Protein AF-A0A5S9M910-F1 (afdb_monomer_lite)

Organism: Bacillus safensis (NCBI:txid561879)

InterPro domains:
  IPR003740 Uncharacterised membrane protein YitT [PF02588] (4-112)
  IPR051461 UPF0750 membrane-associated protein [PTHR33545] (5-112)

pLDDT: mean 81.99, std 8.79, range [45.19, 92.0]

Secondary structure (DSSP, 8-state):
-HHHHHHHHHHHHHHHHHHHHHHS----S-S-HHHHHHHHHHHHHHHHHHHHHTT---SSHHHHHHHHHHHHT--HHHHHHHHHHHHHHHHHHHH-HHHHHHHHHHHHHHHHT-

Foldseek 3Di:
DLVVVQVVLQVVLQVVVVVCVVVDDPDDPDPDLLVCLQVVLQVLLVVQVVQVVSNYGNPPCLVVLVVVCVVPVHDSVVSVVVVLVVVLVVCCVPVNNVVSVSNVSSCVNSVVSD

Radius of gyration: 15.21 Å; chains: 1; bounding box: 28×32×39 Å

Sequence (114 aa):
MAVRSFTLYSIISVALTTIFLGILPETSVSHDILLNAVFGGVISAVGIGITLKYGASTGGLDIVAMVLAKWKDKPVGTYFFILNGIIIFTAGLLQGWEKALYTLVTLYVTTKGH

Structure (mmCIF, N/CA/C/O backbone):
data_AF-A0A5S9M910-F1
#
_entry.id   AF-A0A5S9M910-F1
#
loop_
_atom_site.group_PDB
_atom_site.id
_atom_site.type_symbol
_atom_site.label_atom_id
_atom_site.label_alt_id
_atom_site.label_comp_id
_atom_site.label_asym_id
_atom_site.label_entity_id
_atom_site.label_seq_id
_atom_site.pdbx_PDB_ins_code
_atom_site.Ca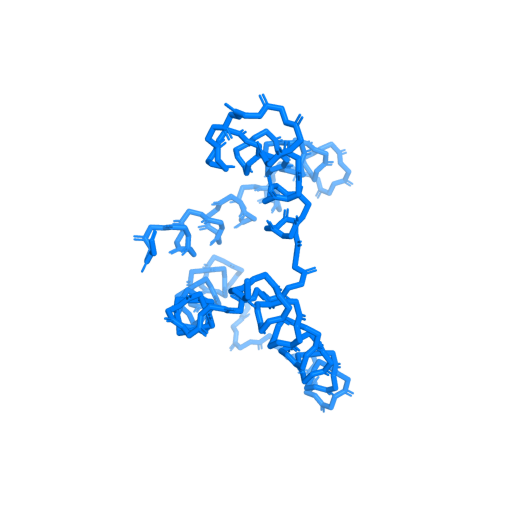rtn_x
_atom_site.Cartn_y
_atom_site.Cartn_z
_atom_site.occupancy
_atom_site.B_iso_or_equiv
_atom_site.auth_seq_id
_atom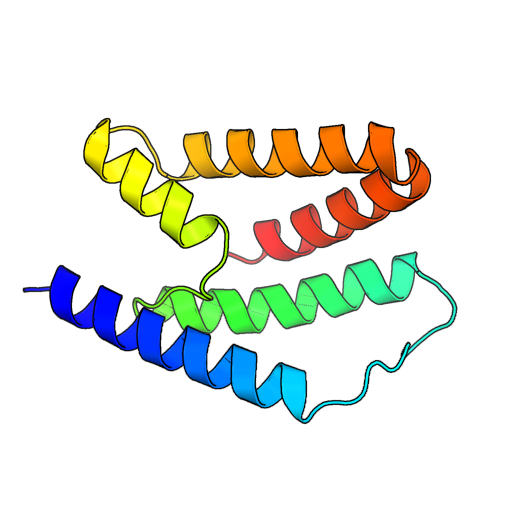_site.auth_comp_id
_atom_site.auth_asym_id
_atom_site.auth_atom_id
_atom_site.pdbx_PDB_model_num
ATOM 1 N N . MET A 1 1 ? -14.774 2.895 22.844 1.00 45.19 1 MET A N 1
ATOM 2 C CA . MET A 1 1 ? -14.252 1.516 23.005 1.00 45.19 1 MET A CA 1
ATOM 3 C C . MET A 1 1 ? -13.643 0.959 21.712 1.00 45.19 1 MET A C 1
ATOM 5 O O . MET A 1 1 ? -12.544 0.431 21.783 1.00 45.19 1 MET A O 1
ATOM 9 N N . ALA A 1 2 ? -14.254 1.177 20.535 1.00 58.91 2 ALA A N 1
ATOM 10 C CA . ALA A 1 2 ? -13.769 0.677 19.234 1.00 58.91 2 ALA A CA 1
ATOM 11 C C . ALA A 1 2 ? -12.336 1.102 18.821 1.00 58.91 2 ALA A C 1
ATOM 13 O O . ALA A 1 2 ? -11.642 0.356 18.142 1.00 58.91 2 ALA A O 1
ATOM 14 N N . VAL A 1 3 ? -11.861 2.279 19.256 1.00 58.75 3 VAL A N 1
ATOM 15 C CA . VAL A 1 3 ? -10.541 2.811 18.852 1.00 58.75 3 VAL A CA 1
ATOM 16 C C . VAL A 1 3 ? -9.373 2.040 19.473 1.00 58.75 3 VAL A C 1
ATOM 18 O O . VAL A 1 3 ? -8.385 1.804 18.791 1.00 58.75 3 VAL A O 1
ATOM 21 N N . ARG A 1 4 ? -9.481 1.599 20.737 1.00 64.50 4 ARG A N 1
ATOM 22 C CA . ARG A 1 4 ? -8.405 0.828 21.389 1.00 64.50 4 ARG A CA 1
ATOM 23 C C . ARG A 1 4 ? -8.197 -0.527 20.713 1.00 64.50 4 ARG A C 1
ATOM 25 O O . ARG A 1 4 ? -7.055 -0.914 20.496 1.00 64.50 4 ARG A O 1
ATOM 32 N N . SER A 1 5 ? -9.286 -1.200 20.342 1.00 71.56 5 SER A N 1
ATOM 33 C CA . SER A 1 5 ? -9.228 -2.474 19.622 1.00 71.56 5 SER A CA 1
ATOM 34 C C . SER A 1 5 ? -8.630 -2.302 18.224 1.00 71.56 5 SER A C 1
ATOM 36 O O . SER A 1 5 ? -7.730 -3.051 17.866 1.00 71.56 5 SER A O 1
ATOM 38 N N . PHE A 1 6 ? -9.032 -1.260 17.484 1.00 75.88 6 PHE A N 1
ATOM 39 C CA . PHE A 1 6 ? -8.468 -0.949 16.165 1.00 75.88 6 PHE A CA 1
ATOM 40 C C . PHE A 1 6 ? -6.956 -0.692 16.213 1.00 75.88 6 PHE A C 1
ATOM 42 O O . PHE A 1 6 ? -6.194 -1.239 15.414 1.00 75.88 6 PHE A O 1
ATOM 49 N N . THR A 1 7 ? -6.501 0.127 17.169 1.00 80.00 7 THR A N 1
ATOM 50 C CA . THR A 1 7 ? -5.073 0.419 17.344 1.00 80.00 7 THR A CA 1
ATOM 51 C C . THR A 1 7 ? -4.292 -0.843 17.705 1.00 80.00 7 THR A C 1
ATOM 53 O O . THR A 1 7 ? -3.233 -1.073 17.130 1.00 80.00 7 THR A O 1
ATOM 56 N N . LEU A 1 8 ? -4.817 -1.688 18.599 1.00 82.56 8 LEU A N 1
ATOM 57 C CA . LEU A 1 8 ? -4.157 -2.934 18.993 1.00 82.56 8 LEU A CA 1
ATOM 58 C C . LEU A 1 8 ? -4.046 -3.920 17.820 1.00 82.56 8 LEU A C 1
ATOM 60 O O . LEU A 1 8 ? -2.961 -4.441 17.569 1.00 82.56 8 LEU A O 1
ATOM 64 N N . TYR A 1 9 ? -5.131 -4.141 17.071 1.00 83.50 9 TYR A N 1
ATOM 65 C CA . TYR A 1 9 ? -5.103 -5.031 15.907 1.00 83.50 9 TYR A CA 1
ATOM 66 C C . TYR A 1 9 ? -4.199 -4.501 14.793 1.00 83.50 9 TYR A C 1
ATOM 68 O O . TYR A 1 9 ? -3.504 -5.285 14.153 1.00 83.50 9 TYR A O 1
ATOM 76 N N . SER A 1 10 ? -4.134 -3.179 14.612 1.00 84.00 10 SER A N 1
ATOM 77 C CA . SER A 1 10 ? -3.184 -2.560 13.683 1.00 84.00 10 SER A CA 1
ATOM 78 C C . SER A 1 10 ? -1.740 -2.796 14.128 1.00 84.00 10 SER A C 1
ATOM 80 O O . SER A 1 10 ? -0.930 -3.224 13.320 1.00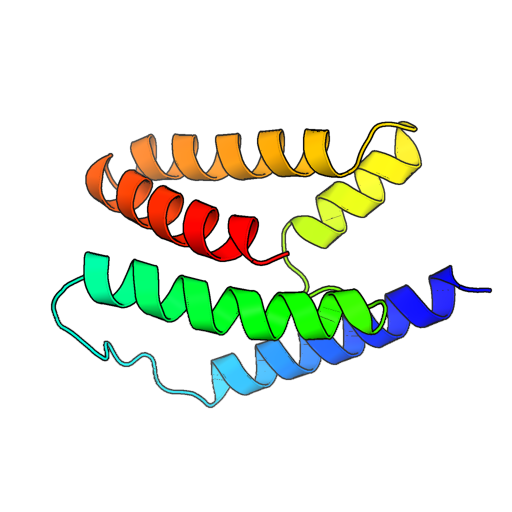 84.00 10 SER A O 1
ATOM 82 N N . ILE A 1 11 ? -1.408 -2.611 15.412 1.00 85.88 11 ILE A N 1
ATOM 83 C CA . ILE A 1 11 ? -0.051 -2.882 15.924 1.00 85.88 11 ILE A CA 1
ATOM 84 C C . ILE A 1 11 ? 0.347 -4.341 15.675 1.00 85.88 11 ILE A C 1
ATOM 86 O O . ILE A 1 11 ? 1.445 -4.597 15.184 1.00 85.88 11 ILE A O 1
ATOM 90 N N . ILE A 1 12 ? -0.548 -5.290 15.968 1.00 87.69 12 ILE A N 1
ATOM 91 C CA . ILE A 1 12 ? -0.298 -6.719 15.734 1.00 87.69 12 ILE A CA 1
ATOM 92 C C . ILE A 1 12 ? -0.102 -6.991 14.240 1.00 87.69 12 ILE A C 1
ATOM 94 O O . ILE A 1 12 ? 0.865 -7.652 13.867 1.00 87.69 12 ILE A O 1
ATOM 98 N N . SER A 1 13 ? -0.973 -6.451 13.381 1.00 86.56 13 SER A N 1
ATOM 99 C CA . SER A 1 13 ? -0.859 -6.609 11.929 1.00 86.56 13 SER A CA 1
ATOM 100 C C . SER A 1 13 ? 0.475 -6.078 11.412 1.00 86.56 13 SER A C 1
ATOM 102 O O . SER A 1 13 ? 1.134 -6.760 10.637 1.00 86.56 13 SER A O 1
ATOM 104 N N . VAL A 1 14 ? 0.899 -4.894 11.855 1.00 86.06 14 VAL A N 1
ATOM 105 C CA . VAL A 1 14 ? 2.157 -4.269 11.424 1.00 86.06 14 VAL A CA 1
ATOM 106 C C . VAL A 1 14 ? 3.368 -5.055 11.898 1.00 86.06 14 VAL A C 1
ATOM 108 O O . VAL A 1 14 ? 4.297 -5.278 11.121 1.00 86.06 14 VAL A O 1
ATOM 111 N N . ALA A 1 15 ? 3.354 -5.508 13.152 1.00 89.31 15 ALA A N 1
ATOM 112 C CA . ALA A 1 15 ? 4.420 -6.335 13.701 1.00 89.31 15 ALA A CA 1
ATOM 113 C C . ALA A 1 15 ? 4.567 -7.642 12.911 1.00 89.31 15 ALA A C 1
ATOM 115 O O . ALA A 1 15 ? 5.675 -7.991 12.510 1.00 89.31 15 ALA A O 1
ATOM 116 N N . LEU A 1 16 ? 3.451 -8.322 12.622 1.00 89.44 16 LEU A N 1
ATOM 117 C CA . LEU A 1 16 ? 3.453 -9.532 11.804 1.00 89.44 16 LEU A CA 1
ATOM 118 C C . LEU A 1 16 ? 3.976 -9.246 10.396 1.00 89.44 16 LEU A C 1
ATOM 120 O O . LEU A 1 16 ? 4.928 -9.899 9.980 1.00 89.44 16 LEU A O 1
ATOM 124 N N . THR A 1 17 ? 3.437 -8.244 9.694 1.00 87.81 17 THR A N 1
ATOM 125 C CA . THR A 1 17 ? 3.908 -7.869 8.350 1.00 87.81 17 THR A CA 1
ATOM 126 C C . THR A 1 17 ? 5.414 -7.601 8.339 1.00 87.81 17 THR A C 1
ATOM 128 O O . THR A 1 17 ? 6.116 -8.085 7.458 1.00 87.81 17 THR A O 1
ATOM 131 N N . THR A 1 18 ? 5.933 -6.900 9.350 1.00 88.56 18 THR A N 1
ATOM 132 C CA . THR A 1 18 ? 7.367 -6.587 9.469 1.00 88.56 18 THR A CA 1
ATOM 133 C C . THR A 1 18 ? 8.212 -7.848 9.657 1.00 88.56 18 THR A C 1
ATOM 135 O O . THR A 1 18 ? 9.239 -8.004 9.000 1.00 88.56 18 THR A O 1
ATOM 138 N N . ILE A 1 19 ? 7.773 -8.776 10.514 1.00 91.31 19 ILE A N 1
ATOM 139 C CA . ILE A 1 19 ? 8.460 -10.056 10.735 1.00 91.31 19 ILE A CA 1
ATOM 140 C C . ILE A 1 19 ? 8.460 -10.896 9.452 1.00 91.31 19 ILE A C 1
ATOM 142 O O . ILE A 1 19 ? 9.501 -11.425 9.071 1.00 91.31 19 ILE A O 1
ATOM 146 N N . PHE A 1 20 ? 7.321 -10.990 8.760 1.00 88.94 20 PHE A N 1
ATOM 147 C CA . PHE A 1 20 ? 7.223 -11.734 7.504 1.00 88.94 20 PHE A CA 1
ATOM 148 C C . PHE A 1 20 ? 8.127 -11.146 6.417 1.00 88.94 20 PHE A C 1
ATOM 150 O O . PHE A 1 20 ? 8.813 -11.910 5.745 1.00 88.94 20 PHE A O 1
ATOM 157 N N . LEU A 1 21 ? 8.194 -9.818 6.286 1.00 87.06 21 LEU A N 1
ATOM 158 C CA . LEU A 1 21 ? 9.111 -9.160 5.348 1.00 87.06 21 LEU A CA 1
ATOM 159 C C . LEU A 1 21 ? 10.588 -9.451 5.657 1.00 87.06 21 LEU A C 1
ATOM 161 O O . LEU A 1 21 ? 11.385 -9.528 4.733 1.00 87.06 21 LEU A O 1
ATOM 165 N N . GLY A 1 22 ? 10.959 -9.642 6.928 1.00 88.00 22 GLY A N 1
ATOM 166 C CA . GLY A 1 22 ? 12.331 -9.999 7.308 1.00 88.00 22 GLY A CA 1
ATOM 167 C C . GLY A 1 22 ? 12.704 -11.466 7.053 1.00 88.00 22 GLY A C 1
ATOM 168 O O . GLY A 1 22 ? 13.886 -11.785 6.957 1.00 88.00 22 GLY A O 1
ATOM 169 N N . ILE A 1 23 ? 11.715 -12.362 6.968 1.00 91.50 23 ILE A N 1
ATOM 170 C CA . ILE A 1 23 ? 11.924 -13.804 6.750 1.00 91.50 23 ILE A CA 1
ATOM 171 C C . ILE A 1 23 ? 11.803 -14.162 5.264 1.00 91.50 23 ILE A C 1
ATOM 173 O O . ILE A 1 23 ? 12.494 -15.061 4.783 1.00 91.50 23 ILE A O 1
ATOM 177 N N . LEU A 1 24 ? 10.900 -13.496 4.541 1.00 86.81 24 LEU A N 1
ATOM 178 C CA . LEU A 1 24 ? 10.633 -13.782 3.137 1.00 86.81 24 LEU A CA 1
ATOM 179 C C . LEU A 1 24 ? 11.740 -13.196 2.247 1.00 86.81 24 LEU A C 1
ATOM 181 O O . LEU A 1 24 ? 12.035 -12.007 2.346 1.00 86.81 24 LEU A O 1
ATOM 185 N N . PRO A 1 25 ? 12.339 -13.996 1.349 1.00 81.81 25 PRO A N 1
ATOM 186 C CA . PRO A 1 25 ? 13.376 -13.505 0.456 1.00 81.81 25 PRO A CA 1
ATOM 187 C C . PRO A 1 25 ? 12.785 -12.591 -0.623 1.00 81.81 25 PRO A C 1
ATOM 189 O O . PRO A 1 25 ? 11.743 -12.889 -1.214 1.00 81.81 25 PRO A O 1
ATOM 192 N N . GLU A 1 26 ? 13.500 -11.510 -0.933 1.00 79.44 26 GLU A N 1
ATOM 193 C CA . GLU A 1 26 ? 13.194 -10.622 -2.055 1.00 79.44 26 GLU A CA 1
ATOM 194 C C . GLU A 1 26 ? 13.428 -11.365 -3.376 1.00 79.44 26 GLU A C 1
ATOM 196 O O . GLU A 1 26 ? 14.532 -11.408 -3.918 1.00 79.44 26 GLU A O 1
ATOM 201 N N . THR A 1 27 ? 12.381 -12.011 -3.884 1.00 78.56 27 THR A N 1
ATOM 202 C CA . THR A 1 27 ? 12.423 -12.762 -5.141 1.00 78.56 27 THR A CA 1
ATOM 203 C C . THR A 1 27 ? 11.454 -12.149 -6.138 1.00 78.56 27 THR A C 1
ATOM 205 O O . THR A 1 27 ? 10.288 -11.896 -5.835 1.00 78.56 27 THR A O 1
ATOM 208 N N . SER A 1 28 ? 11.946 -11.883 -7.349 1.00 75.31 28 SER A N 1
ATOM 209 C CA . SER A 1 28 ? 11.074 -11.513 -8.460 1.00 75.31 28 SER A CA 1
ATOM 210 C C . SER A 1 28 ? 10.449 -12.788 -9.019 1.00 75.31 28 SER A C 1
ATOM 212 O O . SER A 1 28 ? 11.151 -13.692 -9.463 1.00 75.31 28 SER A O 1
ATOM 214 N N . VAL A 1 29 ? 9.120 -12.881 -8.948 1.00 82.06 29 VAL A N 1
ATOM 215 C CA . VAL A 1 29 ? 8.377 -14.034 -9.485 1.00 82.06 29 VAL A CA 1
ATOM 216 C C . VAL A 1 29 ? 8.458 -14.054 -11.014 1.00 82.06 29 VAL A C 1
ATOM 218 O O . VAL A 1 29 ? 8.520 -15.119 -11.622 1.00 82.06 29 VAL A O 1
ATOM 221 N N . SER A 1 30 ? 8.492 -12.873 -11.632 1.00 87.25 30 SER A N 1
ATOM 222 C CA . SER A 1 30 ? 8.682 -12.682 -13.068 1.00 87.25 30 SER A CA 1
ATOM 223 C C . SER A 1 30 ? 9.719 -11.595 -13.352 1.00 87.25 30 SER A C 1
ATOM 225 O O . SER A 1 30 ? 9.908 -10.678 -12.553 1.00 87.25 30 SER A O 1
ATOM 227 N N . HIS A 1 31 ? 10.349 -11.653 -14.526 1.00 87.12 31 HIS A N 1
ATOM 228 C CA . HIS A 1 31 ? 11.151 -10.545 -15.058 1.00 87.12 31 HIS A CA 1
ATOM 229 C C . HIS A 1 31 ? 10.284 -9.394 -15.595 1.00 87.12 31 HIS A C 1
ATOM 231 O O . HIS A 1 31 ? 10.779 -8.283 -15.771 1.00 87.12 31 HIS A O 1
ATOM 237 N N . ASP A 1 32 ? 8.993 -9.645 -15.832 1.00 89.56 32 ASP A N 1
ATOM 238 C CA . ASP A 1 32 ? 8.029 -8.628 -16.242 1.00 89.56 32 ASP A CA 1
ATOM 239 C C . ASP A 1 32 ? 7.525 -7.843 -15.018 1.00 89.56 32 ASP A C 1
ATOM 241 O O . ASP A 1 32 ? 6.790 -8.354 -14.165 1.00 89.56 32 ASP A O 1
ATOM 245 N N . ILE A 1 33 ? 7.934 -6.575 -14.942 1.00 88.75 33 ILE A N 1
ATOM 246 C CA . ILE A 1 33 ? 7.590 -5.660 -13.849 1.00 88.75 33 ILE A CA 1
ATOM 247 C C . ILE A 1 33 ? 6.085 -5.378 -13.816 1.00 88.75 33 ILE A C 1
ATOM 249 O O . ILE A 1 33 ? 5.518 -5.266 -12.727 1.00 88.75 33 ILE A O 1
ATOM 253 N N . LEU A 1 34 ? 5.420 -5.302 -14.973 1.00 90.25 34 LEU A N 1
ATOM 254 C CA . LEU A 1 34 ? 3.981 -5.066 -15.040 1.00 90.25 34 LEU A CA 1
ATOM 255 C C . LEU A 1 34 ? 3.217 -6.267 -14.477 1.00 90.25 34 LEU A C 1
ATOM 257 O O . LEU A 1 34 ? 2.267 -6.090 -13.712 1.00 90.25 34 LEU A O 1
ATOM 261 N N . LEU A 1 35 ? 3.666 -7.484 -14.797 1.00 91.81 35 LEU A N 1
ATOM 262 C CA . LEU A 1 35 ? 3.085 -8.706 -14.245 1.00 91.81 35 LEU A CA 1
ATOM 263 C C . LEU A 1 35 ? 3.224 -8.737 -12.717 1.00 91.81 35 LEU A C 1
ATOM 265 O O . LEU A 1 35 ? 2.239 -8.958 -12.009 1.00 91.81 35 LEU A O 1
ATOM 269 N N . ASN A 1 36 ? 4.418 -8.435 -12.201 1.00 90.06 36 ASN A N 1
ATOM 270 C CA . ASN A 1 36 ? 4.658 -8.357 -10.759 1.00 90.06 36 ASN A CA 1
ATOM 271 C C . ASN A 1 36 ? 3.797 -7.273 -10.087 1.00 90.06 36 ASN A C 1
ATOM 273 O O . ASN A 1 36 ? 3.231 -7.519 -9.023 1.00 90.06 36 ASN A O 1
ATOM 277 N N . ALA A 1 37 ? 3.661 -6.098 -10.709 1.00 90.06 37 ALA A N 1
ATOM 278 C CA . ALA A 1 37 ? 2.855 -4.985 -10.204 1.00 90.06 37 ALA A CA 1
ATOM 279 C C . ALA A 1 37 ? 1.367 -5.354 -10.090 1.00 90.06 37 ALA A C 1
ATOM 281 O O . ALA A 1 37 ? 0.732 -5.114 -9.060 1.00 90.06 37 ALA A O 1
ATOM 282 N N . VAL A 1 38 ? 0.811 -5.993 -11.123 1.00 92.00 38 VAL A N 1
ATOM 283 C CA . VAL A 1 38 ? -0.599 -6.400 -11.144 1.00 92.00 38 VAL A CA 1
ATOM 284 C C . VAL A 1 38 ? -0.861 -7.531 -10.150 1.00 92.00 38 VAL A C 1
ATOM 286 O O . VAL A 1 38 ? -1.727 -7.389 -9.288 1.00 92.00 38 VAL A O 1
ATOM 289 N N . PHE A 1 39 ? -0.116 -8.638 -10.219 1.00 91.81 39 PHE A N 1
ATOM 290 C CA . PHE A 1 39 ? -0.353 -9.788 -9.337 1.00 91.81 39 PHE A CA 1
ATOM 291 C C . PHE A 1 39 ? -0.021 -9.475 -7.874 1.00 91.81 39 PHE A C 1
ATOM 293 O O . PHE A 1 39 ? -0.791 -9.837 -6.983 1.00 91.81 39 PHE A O 1
ATOM 300 N N . GLY A 1 40 ? 1.065 -8.740 -7.624 1.00 89.50 40 GLY A N 1
ATOM 301 C CA . GLY A 1 40 ? 1.401 -8.234 -6.294 1.00 89.50 40 GLY A CA 1
ATOM 302 C C . GLY A 1 40 ? 0.318 -7.304 -5.744 1.00 89.50 40 GLY A C 1
ATOM 303 O O . GLY A 1 40 ? -0.054 -7.426 -4.575 1.00 89.50 40 GLY A O 1
ATOM 304 N N . GLY A 1 41 ? -0.253 -6.443 -6.593 1.00 89.06 41 GLY A N 1
ATOM 305 C CA . GLY A 1 41 ? -1.393 -5.595 -6.245 1.00 89.06 41 GLY A CA 1
ATOM 306 C C . GLY A 1 41 ? -2.646 -6.394 -5.877 1.00 89.06 41 GLY A C 1
ATOM 307 O O . GLY A 1 41 ? -3.267 -6.107 -4.858 1.00 89.06 41 GLY A O 1
ATOM 308 N N . VAL A 1 42 ? -2.999 -7.439 -6.638 1.00 90.69 42 VAL A N 1
ATOM 309 C CA . VAL A 1 42 ? -4.162 -8.300 -6.332 1.00 90.69 42 VAL A CA 1
ATOM 310 C C . VAL A 1 42 ? -3.983 -9.025 -4.996 1.00 90.69 42 VAL A C 1
ATOM 312 O O . VAL A 1 42 ? -4.888 -9.012 -4.162 1.00 90.69 42 VAL A O 1
ATOM 315 N N . ILE A 1 43 ? -2.818 -9.637 -4.767 1.00 90.50 43 ILE A N 1
ATOM 316 C CA . ILE A 1 43 ? -2.525 -10.350 -3.513 1.00 90.50 43 ILE A CA 1
ATOM 317 C C . ILE A 1 43 ? -2.576 -9.375 -2.328 1.00 90.50 43 ILE A C 1
ATOM 319 O O . ILE A 1 43 ? -3.189 -9.675 -1.299 1.00 90.50 43 ILE A O 1
ATOM 323 N N . SER A 1 44 ? -1.997 -8.183 -2.497 1.00 87.81 44 SER A N 1
ATOM 324 C CA . SER A 1 44 ? -2.034 -7.122 -1.487 1.00 87.81 44 SER A CA 1
ATOM 325 C C . SER A 1 44 ? -3.463 -6.654 -1.210 1.00 87.81 44 SER A C 1
ATOM 327 O O . SER A 1 44 ? -3.823 -6.507 -0.045 1.00 87.81 44 SER A O 1
ATOM 329 N N . ALA A 1 45 ? -4.303 -6.498 -2.240 1.00 85.62 45 ALA A N 1
ATOM 330 C CA . ALA A 1 45 ? -5.709 -6.116 -2.092 1.00 85.62 45 ALA A CA 1
ATOM 331 C C . ALA A 1 45 ? -6.474 -7.097 -1.196 1.00 85.62 45 ALA A C 1
ATOM 333 O O . ALA A 1 45 ? -7.226 -6.680 -0.317 1.00 85.62 45 ALA A O 1
ATOM 334 N N . VAL A 1 46 ? -6.249 -8.404 -1.378 1.00 89.00 46 VAL A N 1
ATOM 335 C CA . VAL A 1 46 ? -6.886 -9.447 -0.561 1.00 89.00 46 VAL A CA 1
ATOM 336 C C . VAL A 1 46 ? -6.430 -9.346 0.898 1.00 89.00 46 VAL A C 1
ATOM 338 O O . VAL A 1 46 ? -7.266 -9.319 1.802 1.00 89.00 46 VAL A O 1
ATOM 341 N N . GLY A 1 47 ? -5.120 -9.240 1.143 1.00 87.25 47 GLY A N 1
ATOM 342 C CA . GLY A 1 47 ? -4.573 -9.121 2.499 1.00 87.25 47 GLY A CA 1
ATOM 343 C C . GLY A 1 47 ? -5.021 -7.845 3.222 1.00 87.25 47 GLY A C 1
ATOM 344 O O . GLY A 1 47 ? -5.465 -7.899 4.374 1.00 87.25 47 GLY A O 1
ATOM 345 N N . ILE A 1 48 ? -4.967 -6.702 2.534 1.00 83.50 48 ILE A N 1
ATOM 346 C CA . ILE A 1 48 ? -5.425 -5.404 3.047 1.00 83.50 48 ILE A CA 1
ATOM 347 C C . ILE A 1 48 ? -6.934 -5.443 3.305 1.00 83.50 48 ILE A C 1
ATOM 349 O O . ILE A 1 48 ? -7.369 -5.072 4.393 1.00 83.50 48 ILE A O 1
ATOM 353 N N . GLY A 1 49 ? -7.733 -5.955 2.365 1.00 81.69 49 GLY A N 1
ATOM 354 C CA . GLY A 1 49 ? -9.188 -6.049 2.501 1.00 81.69 49 GLY A CA 1
ATOM 355 C C . GLY A 1 49 ? -9.620 -6.901 3.698 1.00 81.69 49 GLY A C 1
ATOM 356 O O . GLY A 1 49 ? -10.512 -6.505 4.450 1.00 81.69 49 GLY A O 1
ATOM 357 N N . ILE A 1 50 ? -8.948 -8.031 3.943 1.00 83.56 50 ILE A N 1
ATOM 358 C CA . ILE A 1 50 ? -9.168 -8.853 5.145 1.00 83.56 50 ILE A CA 1
ATOM 359 C C . ILE A 1 50 ? -8.815 -8.060 6.409 1.00 83.56 50 ILE A C 1
ATOM 361 O O . ILE A 1 50 ? -9.611 -8.010 7.347 1.00 83.56 50 ILE A O 1
ATOM 365 N N . THR A 1 51 ? -7.653 -7.408 6.426 1.00 82.44 51 THR A N 1
ATOM 366 C CA . THR A 1 51 ? -7.167 -6.624 7.574 1.00 82.44 51 THR A CA 1
ATOM 367 C C . THR A 1 51 ? -8.142 -5.497 7.933 1.00 82.44 51 THR A C 1
ATOM 369 O O . THR A 1 51 ? -8.555 -5.369 9.088 1.00 82.44 51 THR A O 1
ATOM 372 N N . LEU A 1 52 ? -8.599 -4.743 6.930 1.00 77.50 52 LEU A N 1
ATOM 373 C CA . LEU A 1 52 ? -9.585 -3.675 7.094 1.00 77.50 52 LEU A CA 1
ATOM 374 C C . LEU A 1 52 ? -10.946 -4.216 7.556 1.00 77.50 52 LEU A C 1
ATOM 376 O O . LEU A 1 52 ? -11.563 -3.623 8.443 1.00 77.50 52 LEU A O 1
ATOM 380 N N . LYS A 1 53 ? -11.396 -5.365 7.030 1.00 78.19 53 LYS A N 1
ATOM 381 C CA . LYS A 1 53 ? -12.662 -6.010 7.425 1.00 78.19 53 LYS A CA 1
ATOM 382 C C . LYS A 1 53 ? -12.701 -6.382 8.911 1.00 78.19 53 LYS A C 1
ATOM 384 O O . LYS A 1 53 ? -13.763 -6.298 9.525 1.00 78.19 53 LYS A O 1
ATOM 389 N N . TYR A 1 54 ? -11.565 -6.758 9.497 1.00 80.25 54 TYR A N 1
ATOM 390 C CA . TYR A 1 54 ? -11.446 -7.043 10.933 1.00 80.25 54 TYR A CA 1
ATOM 391 C C . TYR A 1 54 ? -11.122 -5.804 11.785 1.00 80.25 54 TYR A C 1
ATOM 393 O O . TYR A 1 54 ? -10.889 -5.924 12.988 1.00 80.25 54 TYR A O 1
ATOM 401 N N . GLY A 1 55 ? -11.143 -4.604 11.197 1.00 75.50 55 GLY A N 1
ATOM 402 C CA . GLY A 1 55 ? -10.887 -3.363 11.919 1.00 75.50 55 GLY A CA 1
ATOM 403 C C . GLY A 1 55 ? -9.420 -3.200 12.311 1.00 75.50 55 GLY A C 1
ATOM 404 O O . GLY A 1 55 ? -9.134 -2.767 13.426 1.00 75.50 55 GLY A O 1
ATOM 405 N N . ALA A 1 56 ? -8.499 -3.546 11.416 1.00 78.62 56 ALA A N 1
ATOM 406 C CA . ALA A 1 56 ? -7.066 -3.312 11.552 1.00 78.62 56 ALA A CA 1
ATOM 407 C C . ALA A 1 56 ? -6.531 -2.548 10.332 1.00 78.62 56 ALA A C 1
ATOM 409 O O . ALA A 1 56 ? -7.194 -2.453 9.303 1.00 78.62 56 ALA A O 1
ATOM 410 N N . SER A 1 57 ? -5.319 -2.012 10.434 1.00 81.12 57 SER A N 1
ATOM 411 C CA . SER A 1 57 ? -4.590 -1.398 9.324 1.00 81.12 57 SER A CA 1
ATOM 412 C C . SER A 1 57 ? -3.257 -2.102 9.112 1.00 81.12 57 SER A C 1
ATOM 414 O O . SER A 1 57 ? -2.658 -2.607 10.059 1.00 81.12 57 SER A O 1
ATOM 416 N N . THR A 1 58 ? -2.768 -2.083 7.876 1.00 77.12 58 THR A N 1
ATOM 417 C CA . THR A 1 58 ? -1.497 -2.694 7.470 1.00 77.12 58 THR A CA 1
ATOM 418 C C . THR A 1 58 ? -0.261 -1.870 7.835 1.00 77.12 58 THR A C 1
ATOM 420 O O . THR A 1 58 ? 0.852 -2.302 7.551 1.00 77.12 58 THR A O 1
ATOM 423 N N . GLY A 1 59 ? -0.419 -0.706 8.480 1.00 70.06 59 GLY A N 1
ATOM 424 C CA . GLY A 1 59 ? 0.717 0.111 8.937 1.00 70.06 59 GLY A CA 1
ATOM 425 C C . GLY A 1 59 ? 1.227 1.150 7.964 1.00 70.06 59 GLY A C 1
ATOM 426 O O . GLY A 1 59 ? 2.163 1.869 8.299 1.00 70.06 59 GLY A O 1
ATOM 427 N N . GLY A 1 60 ? 0.643 1.216 6.771 1.00 74.31 60 GLY A N 1
ATOM 428 C CA . GLY A 1 60 ? 1.050 2.159 5.742 1.00 74.31 60 GLY A CA 1
ATOM 429 C C . GLY A 1 60 ? 0.539 3.580 5.980 1.00 74.31 60 GLY A C 1
ATOM 430 O O . GLY A 1 60 ? 0.106 3.971 7.070 1.00 74.31 60 GLY A O 1
ATOM 431 N N . LEU A 1 61 ? 0.529 4.359 4.898 1.00 74.00 61 LEU A N 1
ATOM 432 C CA . LEU A 1 61 ? -0.039 5.710 4.880 1.00 74.00 61 LEU A CA 1
ATOM 433 C C . LEU A 1 61 ? -1.533 5.741 5.202 1.00 74.00 61 LEU A C 1
ATOM 435 O O . LEU A 1 61 ? -2.057 6.795 5.545 1.00 74.00 61 LEU A O 1
ATOM 439 N N . ASP A 1 62 ? -2.199 4.598 5.173 1.00 72.88 62 ASP A N 1
ATOM 440 C CA . ASP A 1 62 ? -3.583 4.389 5.575 1.00 72.88 62 ASP A CA 1
ATOM 441 C C . ASP A 1 62 ? -3.803 4.827 7.031 1.00 72.88 62 ASP A C 1
ATOM 443 O O . ASP A 1 62 ? -4.790 5.503 7.332 1.00 72.88 62 ASP A O 1
ATOM 447 N N . ILE A 1 63 ? -2.857 4.519 7.934 1.00 75.81 63 ILE A N 1
ATOM 448 C CA . ILE A 1 63 ? -2.905 4.972 9.334 1.00 75.81 63 ILE A CA 1
ATOM 449 C C . ILE A 1 63 ? -2.814 6.494 9.391 1.00 75.81 63 ILE A C 1
ATOM 451 O O . ILE A 1 63 ? -3.606 7.135 10.084 1.00 75.81 63 ILE A O 1
ATOM 455 N N . VAL A 1 64 ? -1.884 7.080 8.635 1.00 77.62 64 VAL A N 1
ATOM 456 C CA . VAL A 1 64 ? -1.693 8.535 8.576 1.00 77.62 64 VAL A CA 1
ATOM 457 C C . VAL A 1 64 ? -2.949 9.213 8.024 1.00 77.62 64 VAL A C 1
ATOM 459 O O . VAL A 1 64 ? -3.444 10.166 8.624 1.00 77.62 64 VAL A O 1
ATOM 462 N N . ALA A 1 65 ? -3.523 8.684 6.943 1.00 76.62 65 ALA A N 1
ATOM 463 C CA . ALA A 1 65 ? -4.753 9.175 6.336 1.00 76.62 65 ALA A CA 1
ATOM 464 C C . ALA A 1 65 ? -5.934 9.109 7.313 1.00 76.62 65 ALA A C 1
ATOM 466 O O . ALA A 1 65 ? -6.678 10.081 7.437 1.00 76.62 65 ALA A O 1
ATOM 467 N N . MET A 1 66 ? -6.086 8.006 8.051 1.00 73.88 66 MET A N 1
ATOM 468 C CA . MET A 1 66 ? -7.144 7.844 9.053 1.00 73.88 66 MET A CA 1
ATOM 469 C C . MET A 1 66 ? -6.981 8.775 10.256 1.00 73.88 66 MET A C 1
ATOM 471 O O . MET A 1 66 ? -7.971 9.327 10.743 1.00 73.88 66 MET A O 1
ATOM 475 N N . VAL A 1 67 ? -5.755 8.961 10.749 1.00 78.62 67 VAL A N 1
ATOM 476 C CA . VAL A 1 67 ? -5.474 9.881 11.861 1.00 78.62 67 VAL A CA 1
ATOM 477 C C . VAL A 1 67 ? -5.753 11.325 11.437 1.00 78.62 67 VAL A C 1
ATOM 479 O O . VAL A 1 67 ? -6.451 12.041 12.155 1.00 78.62 67 VAL A O 1
ATOM 482 N N . LEU A 1 68 ? -5.291 11.737 10.252 1.00 79.50 68 LEU A N 1
ATOM 483 C CA . LEU A 1 68 ? -5.535 13.078 9.708 1.00 79.50 68 LEU A CA 1
ATOM 484 C C . LEU A 1 68 ? -7.019 13.333 9.426 1.00 79.50 68 LEU A C 1
ATOM 486 O O . LEU A 1 68 ? -7.528 14.404 9.760 1.00 79.50 68 LEU A O 1
ATOM 490 N N . ALA A 1 69 ? -7.723 12.344 8.872 1.00 77.62 69 ALA A N 1
ATOM 491 C CA . ALA A 1 69 ? -9.164 12.393 8.644 1.00 77.62 69 ALA A CA 1
ATOM 492 C C . ALA A 1 69 ? -9.940 12.665 9.931 1.00 77.62 69 ALA A C 1
ATOM 494 O O . ALA A 1 69 ? -10.790 13.552 9.956 1.00 77.62 69 ALA A O 1
ATOM 495 N N . LYS A 1 70 ? -9.586 11.974 11.021 1.00 72.75 70 LYS A N 1
ATOM 496 C CA . LYS A 1 70 ? -10.193 12.187 12.343 1.00 72.75 70 LYS A CA 1
ATOM 497 C C . LYS A 1 70 ? -9.871 13.549 12.949 1.00 72.75 70 LYS A C 1
ATOM 499 O O . LYS A 1 70 ? -10.681 14.080 13.695 1.00 72.75 70 LYS A O 1
ATOM 504 N N . TRP A 1 71 ? -8.697 14.105 12.660 1.00 77.38 71 TRP A N 1
ATOM 505 C CA . TRP A 1 71 ? -8.284 15.407 13.192 1.00 77.38 71 TRP A CA 1
ATOM 506 C C . TRP A 1 71 ? -8.953 16.590 12.485 1.00 77.38 71 TRP A C 1
ATOM 508 O O . TRP A 1 71 ? -9.114 17.655 13.075 1.00 77.38 71 TRP A O 1
ATOM 518 N N . LYS A 1 72 ? -9.301 16.423 11.207 1.00 76.62 72 LYS A N 1
ATOM 519 C CA . LYS A 1 72 ? -9.805 17.494 10.331 1.00 76.62 72 LYS A CA 1
ATOM 520 C C . LYS A 1 72 ? -11.252 17.285 9.872 1.00 76.62 72 LYS A C 1
ATOM 522 O O . LYS A 1 72 ? -11.722 18.072 9.057 1.00 76.62 72 LYS A O 1
ATOM 527 N N . ASP A 1 73 ? -11.911 16.237 10.365 1.00 74.81 73 ASP A N 1
ATOM 528 C CA . ASP A 1 73 ? -13.290 15.834 10.049 1.00 74.81 73 ASP A CA 1
ATOM 529 C C . ASP A 1 73 ? -13.573 15.743 8.535 1.00 74.81 73 ASP A C 1
ATOM 531 O O . ASP A 1 73 ? -14.628 16.121 8.027 1.00 74.81 73 ASP A O 1
ATOM 535 N N . LYS A 1 74 ? -12.574 15.274 7.776 1.00 78.06 74 LYS A N 1
ATOM 536 C CA . LYS A 1 74 ? -12.672 15.058 6.325 1.00 78.06 74 LYS A CA 1
ATOM 537 C C . LYS A 1 74 ? -12.679 13.564 6.000 1.00 78.06 74 LYS A C 1
ATOM 539 O O . LYS A 1 74 ? -12.121 12.776 6.765 1.00 78.06 74 LYS A O 1
ATOM 544 N N . PRO A 1 75 ? -13.225 13.160 4.838 1.00 77.00 75 PRO A N 1
ATOM 545 C CA . PRO A 1 75 ? -13.195 11.767 4.409 1.00 77.00 75 PRO A CA 1
ATOM 546 C C . PRO A 1 75 ? -11.762 11.225 4.332 1.00 77.00 75 PRO A C 1
ATOM 548 O O . PRO A 1 75 ? -10.875 11.865 3.762 1.00 77.00 75 PRO A O 1
ATOM 551 N N . VAL A 1 76 ? -11.549 10.007 4.841 1.00 72.25 76 VAL A N 1
ATOM 552 C CA . VAL A 1 76 ? -10.254 9.296 4.779 1.00 72.25 76 VAL A CA 1
ATOM 553 C C . VAL A 1 76 ? -9.732 9.217 3.344 1.00 72.25 76 VAL A C 1
ATOM 555 O O . VAL A 1 76 ? -8.545 9.437 3.106 1.00 72.25 76 VAL A O 1
ATOM 558 N N . GLY A 1 77 ? -10.635 9.004 2.380 1.00 68.81 77 GLY A N 1
ATOM 559 C CA . GLY A 1 77 ? -10.303 8.921 0.959 1.00 68.81 77 GLY A CA 1
ATOM 560 C C . GLY A 1 77 ? -9.591 10.162 0.412 1.00 68.81 77 GLY A C 1
ATOM 561 O O . GLY A 1 77 ? -8.701 10.023 -0.419 1.00 68.81 77 GLY A O 1
ATOM 562 N N . THR A 1 78 ? -9.899 11.366 0.910 1.00 77.50 78 THR A N 1
ATOM 563 C CA . THR A 1 78 ? -9.224 12.598 0.470 1.00 77.50 78 THR A CA 1
ATOM 564 C C . THR A 1 78 ? -7.751 12.599 0.873 1.00 77.50 78 THR A C 1
ATOM 566 O O . THR A 1 78 ? -6.886 12.881 0.048 1.00 77.50 78 THR A O 1
ATOM 569 N N . TYR A 1 79 ? -7.450 12.254 2.127 1.00 80.44 79 TYR A N 1
ATOM 570 C CA . TYR A 1 79 ? -6.066 12.165 2.597 1.00 80.44 79 TYR A CA 1
ATOM 571 C C . TYR A 1 79 ? -5.316 11.021 1.927 1.00 80.44 79 TYR A C 1
ATOM 573 O O . TYR A 1 79 ? -4.162 11.191 1.548 1.00 80.44 79 TYR A O 1
ATOM 581 N N . PHE A 1 80 ? -5.989 9.892 1.718 1.00 77.06 8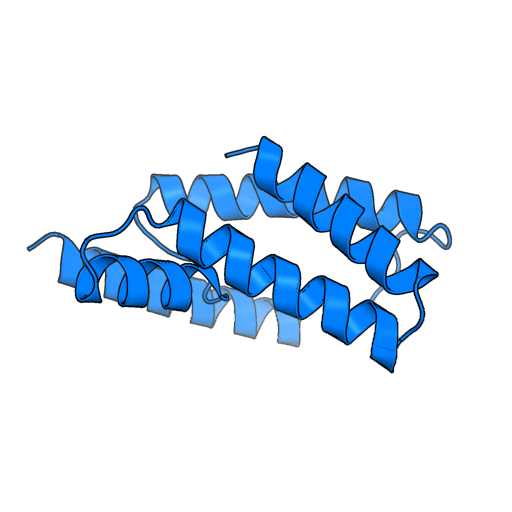0 PHE A N 1
ATOM 582 C CA . PHE A 1 80 ? -5.429 8.751 1.009 1.00 77.06 80 PHE A CA 1
ATOM 583 C C . PHE A 1 80 ? -5.005 9.119 -0.420 1.00 77.06 80 PHE A C 1
ATOM 585 O O . PHE A 1 80 ? -3.881 8.817 -0.821 1.00 77.06 80 PHE A O 1
ATOM 592 N N . PHE A 1 81 ? -5.856 9.833 -1.165 1.00 77.44 81 PHE A N 1
ATOM 593 C CA . PHE A 1 81 ? -5.543 10.293 -2.522 1.00 77.44 81 PHE A CA 1
ATOM 594 C C . PHE A 1 81 ? -4.376 11.282 -2.551 1.00 77.44 81 PHE A C 1
ATOM 596 O O . PHE A 1 81 ? -3.485 11.152 -3.386 1.00 77.44 81 PHE A O 1
ATOM 603 N N . ILE A 1 82 ? -4.362 12.256 -1.635 1.00 84.50 82 ILE A N 1
ATOM 604 C CA . ILE A 1 82 ? -3.296 13.266 -1.569 1.00 84.50 82 ILE A CA 1
ATOM 605 C C . ILE A 1 82 ? -1.953 12.605 -1.247 1.00 84.50 82 ILE A C 1
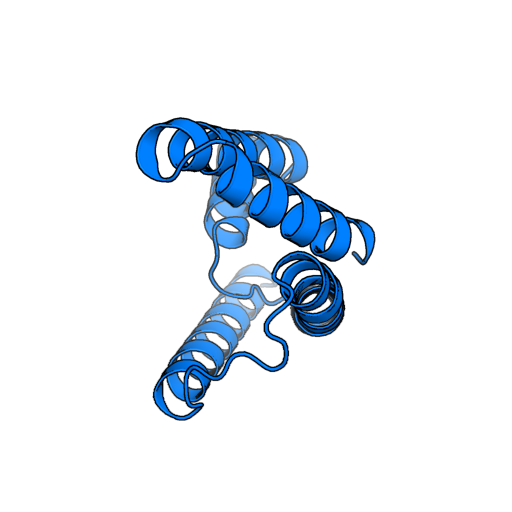ATOM 607 O O . ILE A 1 82 ? -0.969 12.856 -1.939 1.00 84.50 82 ILE A O 1
ATOM 611 N N . LEU A 1 83 ? -1.908 11.745 -0.225 1.00 84.56 83 LEU A N 1
ATOM 612 C CA . LEU A 1 83 ? -0.677 11.076 0.196 1.00 84.56 83 LEU A CA 1
ATOM 613 C C . LEU A 1 83 ? -0.125 10.181 -0.919 1.00 84.56 83 LEU A C 1
ATOM 615 O O . LEU A 1 83 ? 1.050 10.296 -1.258 1.00 84.56 83 LEU A O 1
ATOM 619 N N . ASN A 1 84 ? -0.969 9.361 -1.550 1.00 83.25 84 ASN A N 1
ATOM 620 C CA . ASN A 1 84 ? -0.542 8.519 -2.669 1.00 83.25 84 ASN A CA 1
ATOM 621 C C . ASN A 1 84 ? -0.137 9.332 -3.907 1.00 83.25 84 ASN A C 1
ATOM 623 O O . ASN A 1 84 ? 0.834 8.984 -4.576 1.00 83.25 84 ASN A O 1
ATOM 627 N N . GLY A 1 85 ? -0.820 10.447 -4.185 1.00 84.81 85 GLY A N 1
ATOM 628 C CA . GLY A 1 85 ? -0.438 11.367 -5.256 1.00 84.81 85 GLY A CA 1
ATOM 629 C C . GLY A 1 85 ? 0.962 11.948 -5.047 1.00 84.81 85 GLY A C 1
ATOM 630 O O . GLY A 1 85 ? 1.764 11.966 -5.980 1.00 84.81 85 GLY A O 1
ATOM 631 N N . ILE A 1 86 ? 1.292 12.346 -3.812 1.00 88.44 86 ILE A N 1
ATOM 632 C CA . ILE A 1 86 ? 2.634 12.827 -3.454 1.00 88.44 86 ILE A CA 1
ATOM 633 C C . ILE A 1 86 ? 3.679 11.722 -3.647 1.00 88.44 86 ILE A C 1
ATOM 635 O O . ILE A 1 86 ? 4.744 12.001 -4.200 1.00 88.44 86 ILE A O 1
ATOM 639 N N . ILE A 1 87 ? 3.390 10.477 -3.247 1.00 85.44 87 ILE A N 1
ATOM 640 C CA . ILE A 1 87 ? 4.315 9.351 -3.455 1.00 85.44 87 ILE A CA 1
ATOM 641 C C . ILE A 1 87 ? 4.597 9.151 -4.938 1.00 85.44 87 ILE A C 1
ATOM 643 O O . ILE A 1 87 ? 5.760 9.128 -5.325 1.00 85.44 87 ILE A O 1
ATOM 647 N N . ILE A 1 88 ? 3.556 9.015 -5.765 1.00 87.00 88 ILE A N 1
ATOM 648 C CA . ILE A 1 88 ? 3.713 8.726 -7.197 1.00 87.00 88 ILE A CA 1
ATOM 649 C C . ILE A 1 88 ? 4.467 9.864 -7.883 1.00 87.00 88 ILE A C 1
ATOM 651 O O . ILE A 1 88 ? 5.374 9.617 -8.677 1.00 87.00 88 ILE A O 1
ATOM 655 N N . PHE A 1 89 ? 4.135 11.111 -7.547 1.00 89.12 89 PHE A N 1
ATOM 656 C CA . PHE A 1 89 ? 4.817 12.275 -8.098 1.00 89.12 89 PHE A CA 1
ATOM 657 C C . PHE A 1 89 ? 6.302 12.296 -7.713 1.00 89.12 89 PHE A C 1
ATOM 659 O O . PHE A 1 89 ? 7.170 12.454 -8.570 1.00 89.12 89 PHE A O 1
ATOM 666 N N . THR A 1 90 ? 6.608 12.054 -6.437 1.00 88.06 90 THR A N 1
ATOM 667 C CA . THR A 1 90 ? 7.991 12.009 -5.941 1.00 88.06 90 THR A CA 1
ATOM 668 C C . THR A 1 90 ? 8.759 10.823 -6.534 1.00 88.06 90 THR A C 1
ATOM 670 O O . THR A 1 90 ? 9.920 10.968 -6.910 1.00 88.06 90 THR A O 1
ATOM 673 N N . ALA A 1 91 ? 8.114 9.665 -6.696 1.00 87.00 91 ALA A N 1
ATOM 674 C CA . ALA A 1 91 ? 8.686 8.501 -7.366 1.00 87.00 91 ALA A CA 1
ATOM 675 C C . ALA A 1 91 ? 9.008 8.799 -8.839 1.00 87.00 91 ALA A C 1
ATOM 677 O O . ALA A 1 91 ? 10.064 8.394 -9.317 1.00 87.00 91 ALA A O 1
ATOM 678 N N . GLY A 1 92 ? 8.159 9.563 -9.534 1.00 89.88 92 GLY A N 1
ATOM 679 C CA . GLY A 1 92 ? 8.410 10.004 -10.910 1.00 89.88 92 GLY A CA 1
ATOM 680 C C . GLY A 1 92 ? 9.656 10.877 -11.026 1.00 89.88 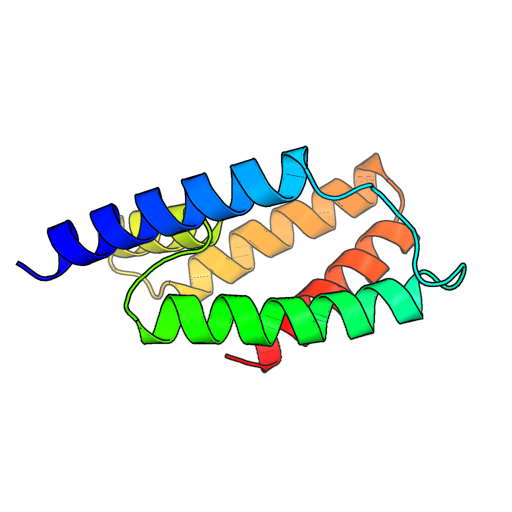92 GLY A C 1
ATOM 681 O O . GLY A 1 92 ? 10.473 10.663 -11.921 1.00 89.88 92 GLY A O 1
ATOM 682 N N . LEU A 1 93 ? 9.842 11.802 -10.079 1.00 91.69 93 LEU A N 1
ATOM 683 C CA . LEU A 1 93 ? 11.010 12.685 -10.034 1.00 91.69 93 LEU A CA 1
ATOM 684 C C . LEU A 1 93 ? 12.308 11.960 -9.646 1.00 91.69 93 LEU A C 1
ATOM 686 O O . LEU A 1 93 ? 13.361 12.283 -10.188 1.00 91.69 93 LEU A O 1
ATOM 690 N N . LEU A 1 94 ? 12.252 11.000 -8.715 1.00 90.56 94 LEU A N 1
ATOM 691 C CA . LEU A 1 94 ? 13.447 10.340 -8.168 1.00 90.56 94 LEU A CA 1
ATOM 692 C C . LEU A 1 94 ? 13.855 9.066 -8.915 1.00 90.56 94 LEU A C 1
ATOM 694 O O . LEU A 1 94 ? 15.041 8.768 -9.025 1.00 90.56 94 LEU A O 1
ATOM 698 N N . GLN A 1 95 ? 12.883 8.280 -9.376 1.00 84.31 95 GLN A N 1
ATOM 699 C CA . GLN A 1 95 ? 13.101 6.931 -9.913 1.00 84.31 95 GLN A CA 1
ATOM 700 C C . GLN A 1 95 ? 12.777 6.823 -11.410 1.00 84.31 95 GLN A C 1
ATOM 702 O O . GLN A 1 95 ? 13.031 5.780 -12.015 1.00 84.31 95 GLN A O 1
ATOM 707 N N . GLY A 1 96 ? 12.244 7.894 -12.002 1.00 90.38 96 GLY A N 1
ATOM 708 C CA . GLY A 1 96 ? 11.783 7.943 -13.382 1.00 90.38 96 GLY A CA 1
ATOM 709 C C . GLY A 1 96 ? 10.298 7.606 -13.521 1.00 90.38 96 GLY A C 1
ATOM 710 O O . GLY A 1 96 ? 9.720 6.834 -12.751 1.00 90.38 96 GLY A O 1
ATOM 711 N N . TRP A 1 97 ? 9.677 8.183 -14.551 1.00 89.12 97 TRP A N 1
ATOM 712 C CA . TRP A 1 97 ? 8.239 8.064 -14.794 1.00 89.12 97 TRP A CA 1
ATOM 713 C C . TRP A 1 97 ? 7.774 6.624 -15.016 1.00 89.12 97 TRP A C 1
ATOM 715 O O . TRP A 1 97 ? 6.674 6.282 -14.604 1.00 89.12 97 TRP A O 1
ATOM 725 N N . GLU A 1 98 ? 8.609 5.755 -15.587 1.00 87.56 98 GLU A N 1
ATOM 726 C CA . GLU A 1 98 ? 8.245 4.355 -15.828 1.00 87.56 98 GLU A CA 1
ATOM 727 C C . GLU A 1 98 ? 7.970 3.590 -14.518 1.00 87.56 98 GLU A C 1
ATOM 729 O O . GLU A 1 98 ? 6.908 2.993 -14.345 1.00 87.56 98 GLU A O 1
ATOM 734 N N . LYS A 1 99 ? 8.867 3.698 -13.528 1.00 85.44 99 LYS A N 1
ATOM 735 C CA . LYS A 1 99 ? 8.684 3.084 -12.198 1.00 85.44 99 LYS A CA 1
ATOM 736 C C . LYS A 1 99 ? 7.515 3.697 -11.425 1.00 85.44 99 LYS A C 1
ATOM 738 O O . LYS A 1 99 ? 6.801 2.991 -10.705 1.00 85.44 99 LYS A O 1
ATOM 743 N N . ALA A 1 100 ? 7.289 4.998 -11.597 1.00 89.06 100 ALA A N 1
ATOM 744 C CA . ALA A 1 100 ? 6.145 5.681 -11.004 1.00 89.06 100 ALA A CA 1
ATOM 745 C C . ALA A 1 100 ? 4.815 5.180 -11.583 1.00 89.06 100 ALA A C 1
ATOM 747 O O . ALA A 1 100 ? 3.866 4.952 -10.832 1.00 89.06 100 ALA A O 1
ATOM 748 N N . LEU A 1 101 ? 4.756 4.942 -12.896 1.00 89.69 101 LEU A N 1
ATOM 749 C CA . LEU A 1 101 ? 3.585 4.370 -13.557 1.00 89.69 101 LEU A CA 1
ATOM 750 C C . LEU A 1 101 ? 3.324 2.930 -13.100 1.00 89.69 101 LEU A C 1
ATOM 752 O O . LEU A 1 101 ? 2.173 2.600 -12.826 1.00 89.69 101 LEU A O 1
ATOM 756 N N . TYR A 1 102 ? 4.356 2.099 -12.917 1.00 89.56 102 TYR A N 1
ATOM 757 C CA . TYR A 1 102 ? 4.170 0.764 -12.328 1.00 89.56 102 TYR A CA 1
ATOM 758 C C . TYR A 1 102 ? 3.621 0.836 -10.898 1.00 89.56 102 TYR A C 1
ATOM 760 O O . TYR A 1 102 ? 2.685 0.112 -10.563 1.00 89.56 102 TYR A O 1
ATOM 768 N N . THR A 1 103 ? 4.124 1.761 -10.076 1.00 87.00 103 THR A N 1
ATOM 769 C CA . THR A 1 103 ? 3.571 2.013 -8.732 1.00 87.00 103 THR A CA 1
ATOM 770 C C . THR A 1 103 ? 2.101 2.434 -8.797 1.00 87.00 103 THR A C 1
ATOM 772 O O . THR A 1 103 ? 1.290 1.958 -8.003 1.00 87.00 103 THR A O 1
ATOM 775 N N . LEU A 1 104 ? 1.732 3.281 -9.763 1.00 88.06 104 LEU A N 1
ATOM 776 C CA . LEU A 1 104 ? 0.347 3.703 -9.985 1.00 88.06 104 LEU A CA 1
ATOM 777 C C . LEU A 1 104 ? -0.546 2.519 -10.387 1.00 88.06 104 LEU A C 1
ATOM 779 O O . LEU A 1 104 ? -1.658 2.404 -9.873 1.00 88.06 104 LEU A O 1
ATOM 783 N N . VAL A 1 105 ? -0.062 1.615 -11.245 1.00 89.88 105 VAL A N 1
ATOM 784 C CA . VAL A 1 105 ? -0.779 0.381 -11.612 1.00 89.88 105 VAL A CA 1
ATOM 785 C C . VAL A 1 105 ? -1.015 -0.491 -10.380 1.00 89.88 105 VAL A C 1
ATOM 787 O O . VAL A 1 105 ? -2.162 -0.853 -10.112 1.00 89.88 105 VAL A O 1
ATOM 790 N N . THR A 1 106 ? 0.027 -0.772 -9.592 1.00 88.69 106 THR A N 1
ATOM 791 C CA . THR A 1 106 ? -0.098 -1.535 -8.339 1.00 88.69 106 THR A CA 1
ATOM 792 C C . THR A 1 106 ? -1.108 -0.883 -7.399 1.00 88.69 106 THR A C 1
ATOM 794 O O . THR A 1 106 ? -1.978 -1.567 -6.856 1.00 88.69 106 THR A O 1
ATOM 797 N N . LEU A 1 107 ? -1.038 0.443 -7.236 1.00 85.12 107 LEU A N 1
ATOM 798 C CA . LEU A 1 107 ? -1.957 1.201 -6.392 1.00 85.12 107 LEU A CA 1
ATOM 799 C C . LEU A 1 107 ? -3.401 1.072 -6.883 1.00 85.12 107 LEU A C 1
ATOM 801 O O . LEU A 1 107 ? -4.290 0.821 -6.075 1.00 85.12 107 LEU A O 1
ATOM 805 N N . TYR A 1 108 ? -3.648 1.218 -8.186 1.00 85.00 108 TYR A N 1
ATOM 806 C CA . TYR A 1 108 ? -4.988 1.114 -8.762 1.00 85.00 108 TYR A CA 1
ATOM 807 C C . TYR A 1 108 ? -5.588 -0.280 -8.553 1.00 85.00 108 TYR A C 1
ATOM 809 O O . TYR A 1 108 ? -6.737 -0.398 -8.121 1.00 85.00 108 TYR A O 1
ATOM 817 N N . VAL A 1 109 ? -4.806 -1.331 -8.814 1.00 87.12 109 VAL A N 1
ATOM 818 C CA . VAL A 1 109 ? -5.239 -2.724 -8.629 1.00 87.12 109 VAL A CA 1
ATOM 819 C C . VAL A 1 109 ? -5.519 -3.017 -7.157 1.00 87.12 109 VAL A C 1
ATOM 821 O O . VAL A 1 109 ? -6.553 -3.603 -6.843 1.00 87.12 109 VAL A O 1
ATOM 824 N N . THR A 1 110 ? -4.643 -2.553 -6.264 1.00 81.69 110 THR A N 1
ATOM 825 C CA . THR A 1 110 ? -4.830 -2.695 -4.816 1.00 81.69 110 THR A CA 1
ATOM 826 C C . THR A 1 110 ? -6.095 -1.965 -4.370 1.00 81.69 110 THR A C 1
ATOM 828 O O . THR A 1 110 ? -6.939 -2.551 -3.700 1.00 81.69 110 THR A O 1
ATOM 831 N N . THR A 1 111 ? -6.273 -0.722 -4.840 1.00 75.06 111 THR A N 1
ATOM 832 C CA . THR A 1 111 ? -7.326 0.181 -4.364 1.00 75.06 111 THR A CA 1
ATOM 833 C C . THR A 1 111 ? -8.722 -0.212 -4.817 1.00 75.06 111 THR A C 1
ATOM 835 O O . THR A 1 111 ? -9.694 -0.034 -4.093 1.00 75.06 111 THR A O 1
ATOM 838 N N . LYS A 1 112 ? -8.846 -0.751 -6.029 1.00 69.31 112 LYS A N 1
ATOM 839 C CA . LYS A 1 112 ? -10.141 -1.149 -6.586 1.00 69.31 112 LYS A CA 1
ATOM 840 C C . LYS A 1 112 ? -10.761 -2.352 -5.858 1.00 69.31 112 LYS A C 1
ATOM 842 O O . LYS A 1 112 ? -11.961 -2.576 -5.988 1.00 69.31 112 LYS A O 1
ATOM 847 N N . GLY A 1 113 ? -9.956 -3.142 -5.142 1.00 57.09 113 GLY A N 1
ATOM 848 C CA . GLY A 1 113 ? -10.399 -4.360 -4.461 1.00 57.09 113 GLY A CA 1
ATOM 849 C C . GLY A 1 113 ? -11.099 -4.145 -3.115 1.00 57.09 113 GLY A C 1
ATOM 850 O O . GLY A 1 113 ? -11.570 -5.128 -2.542 1.00 57.09 113 GLY A O 1
ATOM 851 N N . HIS A 1 114 ? -11.160 -2.912 -2.607 1.00 47.38 114 HIS A N 1
ATOM 852 C CA . HIS A 1 114 ? -11.635 -2.601 -1.258 1.00 47.38 114 HIS A CA 1
ATOM 853 C C . HIS A 1 114 ? -12.430 -1.293 -1.179 1.00 47.38 114 HIS A C 1
ATOM 855 O O . HIS A 1 114 ? -12.046 -0.313 -1.860 1.00 47.38 114 HIS A O 1
#